Protein AF-F4L882-F1 (afdb_monomer)

Organism: Haliscomenobacter hydrossis (strain ATCC 27775 / DSM 1100 / LMG 10767 / O) (NCBI:txid760192)

Secondary structure (DSSP, 8-state):
--HHHHHHHHHHHHHHHHHHTT--HHHHHHHHTS-HHHHHHHHTTS-HHHHHHHHHHHHHHH---GGGT-S-HHHHHHHHHHHHHHHHHHHHHHHHHHHHHHHHHH-

Solvent-accessible surface area (backbone atoms only — not comparable to full-atom values): 6016 Å² total; per-residue (Å²): 142,69,69,70,64,58,61,52,43,34,33,52,34,46,52,50,53,30,58,76,69,73,52,53,59,61,62,52,13,61,78,68,74,49,60,46,65,58,47,55,35,12,57,68,71,73,28,61,72,54,33,53,51,50,50,54,47,38,32,73,77,68,66,46,57,67,64,74,34,33,98,50,72,68,61,56,59,52,54,50,50,52,51,54,50,49,54,53,51,55,51,49,52,52,51,51,52,50,53,52,53,54,50,60,76,73,99

pLDDT: mean 82.79, std 13.8, range [45.25, 95.88]

Mean predicted aligned error: 9.93 Å

Structure (mmCIF, N/CA/C/O backbone):
data_AF-F4L882-F1
#
_entry.id   AF-F4L882-F1
#
loop_
_atom_site.group_PDB
_atom_site.id
_atom_site.type_symbol
_atom_site.label_atom_id
_atom_site.label_alt_id
_atom_site.label_comp_id
_atom_site.label_asym_id
_atom_site.label_entity_id
_atom_site.label_seq_id
_atom_site.pdbx_PDB_ins_code
_atom_site.Cartn_x
_atom_site.Cartn_y
_atom_site.Cartn_z
_atom_site.occupancy
_atom_site.B_iso_or_equiv
_atom_site.auth_seq_id
_atom_site.auth_comp_id
_atom_site.auth_asym_id
_atom_site.auth_atom_id
_atom_site.pdbx_PDB_model_num
ATOM 1 N N . MET A 1 1 ? 29.096 5.986 -0.785 1.00 45.41 1 MET A N 1
ATOM 2 C CA . MET A 1 1 ? 27.987 6.519 -1.616 1.00 45.41 1 MET A CA 1
ATOM 3 C C . MET A 1 1 ? 27.211 5.381 -2.303 1.00 45.41 1 MET A C 1
ATOM 5 O O . MET A 1 1 ? 26.992 5.453 -3.502 1.00 45.41 1 MET A O 1
ATOM 9 N N . VAL A 1 2 ? 26.789 4.328 -1.587 1.00 45.25 2 VAL A N 1
ATOM 10 C CA . VAL A 1 2 ? 26.184 3.130 -2.225 1.00 45.25 2 VAL A CA 1
ATOM 11 C C . VAL A 1 2 ? 24.687 2.966 -1.904 1.00 45.25 2 VAL A C 1
ATOM 13 O O . VAL A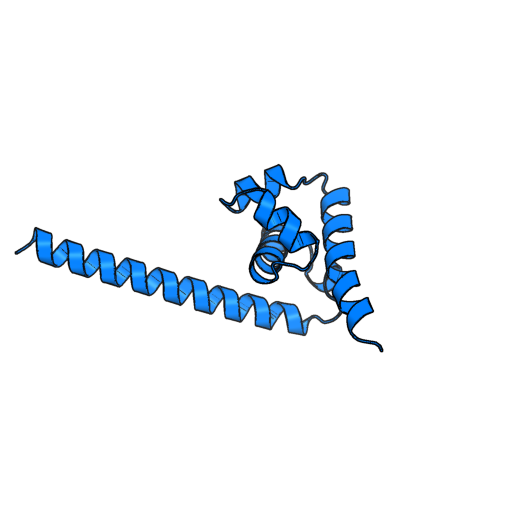 1 2 ? 23.956 2.360 -2.681 1.00 45.25 2 VAL A O 1
ATOM 16 N N . ASP A 1 3 ? 24.176 3.600 -0.845 1.00 52.22 3 ASP A N 1
ATOM 17 C CA . ASP A 1 3 ? 22.840 3.258 -0.322 1.00 52.22 3 ASP A CA 1
ATOM 18 C C . ASP A 1 3 ? 21.662 3.984 -0.991 1.00 52.22 3 ASP A C 1
ATOM 20 O O . ASP A 1 3 ? 20.546 3.468 -1.018 1.00 52.22 3 ASP A O 1
ATOM 24 N N . LYS A 1 4 ? 21.883 5.155 -1.607 1.00 49.25 4 LYS A N 1
ATOM 25 C CA . LYS A 1 4 ? 20.797 5.908 -2.269 1.00 49.25 4 LYS A CA 1
ATOM 26 C C . LYS A 1 4 ? 20.323 5.269 -3.580 1.00 49.25 4 LYS A C 1
ATOM 28 O O . LYS A 1 4 ? 19.134 5.340 -3.880 1.00 49.25 4 LYS A O 1
ATOM 33 N N . ASN A 1 5 ? 21.222 4.619 -4.324 1.00 50.94 5 ASN A N 1
ATOM 34 C CA . ASN A 1 5 ? 20.882 4.003 -5.612 1.00 50.94 5 ASN A CA 1
ATOM 35 C C . ASN A 1 5 ? 20.011 2.752 -5.438 1.00 50.94 5 ASN A C 1
ATOM 37 O O . ASN A 1 5 ? 19.056 2.581 -6.186 1.00 50.94 5 ASN A O 1
ATOM 41 N N . LYS A 1 6 ? 20.270 1.932 -4.411 1.00 51.91 6 LYS A N 1
ATOM 42 C CA . LYS A 1 6 ? 19.466 0.732 -4.115 1.00 51.91 6 LYS A CA 1
ATOM 43 C C . LYS A 1 6 ? 18.050 1.072 -3.644 1.00 51.91 6 LYS A C 1
ATOM 45 O O . LYS A 1 6 ? 17.079 0.447 -4.056 1.00 51.91 6 LYS A O 1
ATOM 50 N N . ALA A 1 7 ? 17.914 2.109 -2.813 1.00 53.84 7 ALA A N 1
ATOM 51 C CA . ALA A 1 7 ? 16.607 2.568 -2.353 1.00 53.84 7 ALA A CA 1
ATOM 52 C C . ALA A 1 7 ? 15.755 3.142 -3.497 1.00 53.84 7 ALA A C 1
ATOM 54 O O . ALA A 1 7 ? 14.549 2.928 -3.507 1.00 53.84 7 ALA A O 1
ATOM 55 N N . GLN A 1 8 ? 16.353 3.839 -4.472 1.00 60.59 8 GLN A N 1
ATOM 56 C CA . GLN A 1 8 ? 15.627 4.279 -5.671 1.00 60.59 8 GLN A CA 1
ATOM 57 C C . GLN A 1 8 ? 15.185 3.110 -6.562 1.00 60.59 8 GLN A C 1
ATOM 59 O O . GLN A 1 8 ? 14.146 3.212 -7.218 1.00 60.59 8 GLN A O 1
ATOM 64 N N . ASP A 1 9 ? 15.925 2.003 -6.541 1.00 81.50 9 ASP A N 1
ATOM 65 C CA . ASP A 1 9 ? 15.696 0.865 -7.425 1.00 81.50 9 ASP A CA 1
ATOM 66 C C . ASP A 1 9 ? 14.383 0.125 -7.116 1.00 81.50 9 ASP A C 1
ATOM 68 O O . ASP A 1 9 ? 13.565 -0.089 -8.010 1.00 81.50 9 ASP A O 1
ATOM 72 N N . LYS A 1 10 ? 14.073 -0.145 -5.837 1.00 87.69 10 LYS A N 1
ATOM 73 C CA . LYS A 1 10 ? 12.810 -0.823 -5.466 1.00 87.69 10 LYS A CA 1
ATOM 74 C C . LYS A 1 10 ? 11.554 -0.066 -5.916 1.00 87.69 10 LYS A C 1
ATOM 76 O O . LYS A 1 10 ? 10.579 -0.674 -6.352 1.00 87.69 10 LYS A O 1
ATOM 81 N N . TYR A 1 11 ? 11.570 1.267 -5.861 1.00 92.25 11 TYR A N 1
ATOM 82 C CA . TYR A 1 11 ? 10.430 2.076 -6.299 1.00 92.25 11 TYR A CA 1
ATOM 83 C C . TYR A 1 11 ? 10.282 2.061 -7.823 1.00 92.25 11 TYR A C 1
ATOM 85 O O . TYR A 1 11 ? 9.162 2.035 -8.337 1.00 92.25 11 TYR A O 1
ATOM 93 N N . ALA A 1 12 ? 11.402 2.073 -8.552 1.00 91.50 12 ALA A N 1
ATOM 94 C CA . ALA A 1 12 ? 11.406 1.943 -10.004 1.00 91.50 12 ALA A CA 1
ATOM 95 C C . ALA A 1 12 ? 10.896 0.560 -10.438 1.00 91.50 12 ALA A C 1
ATOM 97 O O . ALA A 1 12 ? 10.033 0.482 -11.313 1.00 91.50 12 ALA A O 1
ATOM 98 N N . ARG A 1 13 ? 11.338 -0.509 -9.767 1.00 91.38 13 ARG A N 1
ATOM 99 C CA . ARG A 1 13 ? 10.856 -1.878 -9.993 1.00 91.38 13 ARG A CA 1
ATOM 100 C C . ARG A 1 13 ? 9.369 -2.029 -9.708 1.00 91.38 13 ARG A C 1
ATOM 102 O O . ARG A 1 13 ? 8.640 -2.509 -10.569 1.00 91.38 13 ARG A O 1
ATOM 109 N N . ALA A 1 14 ? 8.877 -1.510 -8.581 1.00 92.38 14 ALA A N 1
ATOM 110 C CA . ALA A 1 14 ? 7.444 -1.509 -8.289 1.00 92.38 14 ALA A CA 1
ATOM 111 C C . ALA A 1 14 ? 6.626 -0.788 -9.377 1.00 92.38 14 ALA A C 1
ATOM 113 O O . ALA A 1 14 ? 5.585 -1.283 -9.800 1.00 92.38 14 ALA A O 1
ATOM 114 N N . LYS A 1 15 ? 7.104 0.356 -9.890 1.00 94.50 15 LYS A N 1
ATOM 115 C CA . LYS A 1 15 ? 6.455 1.041 -11.025 1.00 94.50 15 LYS A CA 1
ATOM 116 C C . LYS A 1 15 ? 6.481 0.208 -12.307 1.00 94.50 15 LYS A C 1
ATOM 118 O O . LYS A 1 15 ? 5.506 0.234 -13.053 1.00 94.50 15 LYS A O 1
ATOM 123 N N . ALA A 1 16 ? 7.573 -0.504 -12.578 1.00 92.94 16 ALA A N 1
ATOM 124 C CA . ALA A 1 16 ? 7.684 -1.378 -13.742 1.00 92.94 16 ALA A CA 1
ATOM 125 C C . ALA A 1 16 ? 6.699 -2.556 -13.663 1.00 92.94 16 ALA A C 1
ATOM 127 O O . ALA A 1 16 ? 6.016 -2.834 -14.646 1.00 92.94 16 ALA A O 1
ATOM 128 N N . VAL A 1 17 ? 6.559 -3.168 -12.483 1.00 92.88 17 VAL A N 1
ATOM 129 C CA . VAL A 1 17 ? 5.559 -4.210 -12.203 1.00 92.88 17 VAL A CA 1
ATOM 130 C C . VAL A 1 17 ? 4.137 -3.677 -12.392 1.00 92.88 17 VAL A C 1
ATOM 132 O O . VAL A 1 17 ? 3.329 -4.277 -13.089 1.00 92.88 17 VAL A O 1
ATOM 135 N N . LEU A 1 18 ? 3.821 -2.505 -11.841 1.00 94.31 18 LEU A N 1
ATOM 136 C CA . LEU A 1 18 ? 2.500 -1.896 -12.034 1.00 94.31 18 LEU A CA 1
ATOM 137 C C . LEU A 1 18 ? 2.183 -1.658 -13.513 1.00 94.31 18 LEU A C 1
ATOM 139 O O . LEU A 1 18 ? 1.067 -1.914 -13.965 1.00 94.31 18 LEU A O 1
ATOM 143 N N . LYS A 1 19 ? 3.186 -1.219 -14.280 1.00 94.25 19 LYS A N 1
ATOM 144 C CA . LYS A 1 19 ? 3.059 -1.017 -15.722 1.00 94.25 19 LYS A CA 1
ATOM 145 C C . LYS A 1 19 ? 2.817 -2.332 -16.469 1.00 94.25 19 LYS A C 1
ATOM 147 O O . LYS A 1 19 ? 1.997 -2.335 -17.379 1.00 94.25 19 LYS A O 1
ATOM 152 N N . SER A 1 20 ? 3.495 -3.427 -16.113 1.00 93.50 20 SER A N 1
ATOM 153 C CA . SER A 1 20 ? 3.278 -4.727 -16.770 1.00 93.50 20 SER A CA 1
ATOM 154 C C . SER A 1 20 ? 1.903 -5.323 -16.460 1.00 93.50 20 SER A C 1
ATOM 156 O O . SER A 1 20 ? 1.341 -6.020 -17.300 1.00 93.50 20 SER A O 1
ATOM 158 N N . LEU A 1 21 ? 1.339 -5.000 -15.295 1.00 92.62 21 LEU A N 1
ATOM 159 C CA . LEU A 1 21 ? 0.005 -5.426 -14.870 1.00 92.62 21 LEU A CA 1
ATOM 160 C C . LEU A 1 21 ? -1.127 -4.506 -15.361 1.00 92.62 21 LEU A C 1
ATOM 162 O O . LEU A 1 21 ? -2.292 -4.797 -15.103 1.00 92.62 21 LEU A O 1
ATOM 166 N N . ASN A 1 22 ? -0.813 -3.396 -16.043 1.00 93.94 22 ASN A N 1
ATOM 167 C CA . ASN A 1 22 ? -1.767 -2.330 -16.381 1.00 93.94 22 ASN A CA 1
ATOM 168 C C . ASN A 1 22 ? -2.553 -1.802 -15.161 1.00 93.94 22 ASN A C 1
ATOM 170 O O . ASN A 1 22 ? -3.722 -1.437 -15.270 1.00 93.94 22 ASN A O 1
ATOM 174 N N . VAL A 1 23 ? -1.906 -1.747 -13.993 1.00 93.94 23 VAL A N 1
ATOM 175 C CA . VAL A 1 23 ? -2.495 -1.221 -12.756 1.00 93.94 23 VAL A CA 1
ATOM 176 C C . VAL A 1 23 ? -2.049 0.223 -12.569 1.00 93.94 23 VAL A C 1
ATOM 178 O O . VAL A 1 23 ? -0.858 0.509 -12.426 1.00 93.94 23 VAL A O 1
ATOM 181 N N . ASP A 1 24 ? -3.004 1.149 -12.550 1.00 94.19 24 ASP A N 1
ATOM 182 C CA . ASP A 1 24 ? -2.725 2.563 -12.318 1.00 94.19 24 ASP A CA 1
ATOM 183 C C . ASP A 1 24 ? -2.827 2.961 -10.831 1.00 94.19 24 ASP A C 1
ATOM 185 O O . ASP A 1 24 ? -3.218 2.189 -9.951 1.00 94.19 24 ASP A O 1
ATOM 189 N N . GLN A 1 25 ? -2.444 4.203 -10.526 1.00 93.88 25 GLN A N 1
ATOM 190 C CA . GLN A 1 25 ? -2.462 4.705 -9.150 1.00 93.88 25 GLN A CA 1
ATOM 191 C C . GLN A 1 25 ? -3.876 4.910 -8.592 1.00 93.88 25 GLN A C 1
ATOM 193 O O . GLN A 1 25 ? -4.023 4.946 -7.371 1.00 93.88 25 GLN A O 1
ATOM 198 N N . TYR A 1 26 ? -4.893 5.068 -9.444 1.00 95.00 26 TYR A N 1
ATOM 199 C CA . TYR A 1 26 ? -6.280 5.208 -9.002 1.00 95.00 26 TYR A CA 1
ATOM 200 C C . TYR A 1 26 ? -6.831 3.858 -8.548 1.00 95.00 26 TYR A C 1
ATOM 202 O O . TYR A 1 26 ? -7.389 3.774 -7.458 1.00 95.00 26 TYR A O 1
ATOM 210 N N . ALA A 1 27 ? -6.581 2.796 -9.314 1.00 94.06 27 ALA A N 1
ATOM 211 C CA . ALA A 1 27 ? -6.934 1.430 -8.952 1.00 94.06 27 ALA A CA 1
ATOM 212 C C . ALA A 1 27 ? -6.254 0.993 -7.644 1.00 94.06 27 ALA A C 1
ATOM 214 O O . ALA A 1 27 ? -6.889 0.384 -6.784 1.00 94.06 27 ALA A O 1
ATOM 215 N N . LEU A 1 28 ? -4.978 1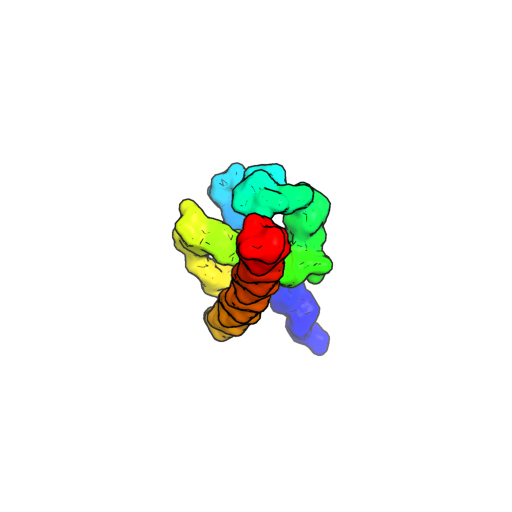.351 -7.448 1.00 93.81 28 LEU A N 1
ATOM 216 C CA . LEU A 1 28 ? -4.291 1.122 -6.172 1.00 93.81 28 LEU A CA 1
ATOM 217 C C . LEU A 1 28 ? -4.927 1.899 -5.019 1.00 93.81 28 LEU A C 1
ATOM 219 O O . LEU A 1 28 ? -5.079 1.360 -3.926 1.00 93.81 28 LEU A O 1
ATOM 223 N N . ALA A 1 29 ? -5.262 3.171 -5.243 1.00 93.94 29 ALA A N 1
ATOM 224 C CA . ALA A 1 29 ? -5.852 4.032 -4.227 1.00 93.94 29 ALA A CA 1
ATOM 225 C C . ALA A 1 29 ? -7.210 3.494 -3.756 1.00 93.94 29 ALA A C 1
ATOM 227 O O . ALA A 1 29 ? -7.436 3.401 -2.549 1.00 93.94 29 ALA A O 1
ATOM 228 N N . ASP A 1 30 ? -8.053 3.072 -4.700 1.00 94.44 30 ASP A N 1
ATOM 229 C CA . ASP A 1 30 ? -9.359 2.466 -4.440 1.00 94.44 30 ASP A CA 1
ATOM 230 C C . ASP A 1 30 ? -9.224 1.167 -3.631 1.00 94.44 30 ASP A C 1
ATOM 232 O O . ASP A 1 30 ? -9.768 1.052 -2.533 1.00 94.44 30 ASP A O 1
ATOM 236 N N . LYS A 1 31 ? -8.369 0.239 -4.084 1.00 90.44 31 LYS A N 1
ATOM 237 C CA . LYS A 1 31 ? -8.105 -1.032 -3.382 1.00 90.44 31 LYS A CA 1
ATOM 238 C C . LYS A 1 31 ? -7.538 -0.849 -1.975 1.00 90.44 31 LYS A C 1
ATOM 240 O O . LYS A 1 31 ? -7.803 -1.653 -1.084 1.00 90.44 31 LYS A O 1
ATOM 245 N N . LEU A 1 32 ? -6.742 0.196 -1.761 1.00 88.56 32 LEU A N 1
ATOM 246 C CA . LEU A 1 32 ? -6.146 0.502 -0.461 1.00 88.56 32 LEU A CA 1
ATOM 247 C C . LEU A 1 32 ? -7.042 1.377 0.431 1.00 88.56 32 LEU A C 1
ATOM 249 O O . LEU A 1 32 ? -6.683 1.591 1.595 1.00 88.56 32 LEU A O 1
ATOM 253 N N . GLY A 1 33 ? -8.168 1.881 -0.087 1.00 91.25 33 GLY A N 1
ATOM 254 C CA . GLY A 1 33 ? -9.072 2.789 0.622 1.00 91.25 33 GLY A CA 1
ATOM 255 C C . GLY A 1 33 ? -8.421 4.127 0.991 1.00 91.25 33 GLY A C 1
ATOM 256 O O . GLY A 1 33 ? -8.692 4.677 2.057 1.00 91.25 33 GLY A O 1
ATOM 257 N N . ILE A 1 34 ? -7.506 4.634 0.159 1.00 91.62 34 ILE A N 1
ATOM 258 C CA . ILE A 1 34 ? -6.759 5.880 0.399 1.00 91.62 34 ILE A CA 1
ATOM 259 C C . ILE A 1 34 ? -6.856 6.827 -0.799 1.00 91.62 34 ILE A C 1
ATOM 261 O O . ILE A 1 34 ? -7.303 6.463 -1.877 1.00 91.62 34 ILE A O 1
ATOM 265 N N . LYS A 1 35 ? -6.404 8.075 -0.633 1.00 93.06 35 LYS A N 1
ATOM 266 C CA . LYS A 1 35 ? -6.299 9.026 -1.751 1.00 93.06 35 LYS A CA 1
ATOM 267 C C . LYS A 1 35 ? -5.129 8.656 -2.677 1.00 93.06 35 LYS A C 1
ATOM 269 O O . LYS A 1 35 ? -4.118 8.115 -2.232 1.00 93.06 35 LYS A O 1
ATOM 274 N N . GLN A 1 36 ? -5.212 9.066 -3.943 1.00 93.69 36 GLN A N 1
ATOM 275 C CA . GLN A 1 36 ? -4.145 8.867 -4.935 1.00 93.69 36 GLN A CA 1
ATOM 276 C C . GLN A 1 36 ? -2.822 9.564 -4.552 1.00 93.69 36 GLN A C 1
ATOM 278 O O . GLN A 1 36 ? -1.742 9.037 -4.805 1.00 93.69 36 GLN A O 1
ATOM 283 N N . GLY A 1 37 ? -2.879 10.733 -3.901 1.00 95.12 37 GLY A N 1
ATOM 284 C CA . GLY A 1 37 ? -1.683 11.477 -3.472 1.00 95.12 37 GLY A CA 1
ATOM 285 C C . GLY A 1 37 ? -0.702 10.633 -2.634 1.00 95.12 37 GLY A C 1
ATOM 286 O O . GLY A 1 37 ? 0.468 10.532 -3.002 1.00 95.12 37 GLY A O 1
ATOM 287 N N . PRO A 1 38 ? -1.161 9.977 -1.551 1.00 93.31 38 PRO A N 1
ATOM 288 C CA . PRO A 1 38 ? -0.388 8.983 -0.806 1.00 93.31 38 PRO A CA 1
ATOM 289 C C . PRO A 1 38 ? 0.248 7.871 -1.654 1.00 93.31 38 PRO A C 1
ATOM 291 O O . PRO A 1 38 ? 1.408 7.539 -1.417 1.00 93.31 38 PRO A O 1
ATOM 294 N N . VAL A 1 39 ? -0.461 7.336 -2.656 1.00 95.00 39 VAL A N 1
ATOM 295 C CA . VAL A 1 39 ? 0.075 6.320 -3.585 1.00 95.00 39 VAL A CA 1
ATOM 296 C C . VAL A 1 39 ? 1.228 6.897 -4.408 1.00 95.00 39 VAL A C 1
ATOM 298 O O . VAL A 1 39 ? 2.294 6.290 -4.500 1.00 95.00 39 VAL A O 1
ATOM 301 N N . SER A 1 40 ? 1.064 8.106 -4.947 1.00 95.88 40 SER A N 1
ATOM 302 C CA . SER A 1 40 ? 2.131 8.795 -5.680 1.00 95.88 40 SER A CA 1
ATOM 303 C C . SER A 1 40 ? 3.357 9.044 -4.798 1.00 95.88 40 SER A C 1
ATOM 305 O O . SER A 1 40 ? 4.487 8.770 -5.202 1.00 95.88 40 SER A O 1
ATOM 307 N N . LEU A 1 41 ? 3.159 9.513 -3.562 1.00 95.19 41 LEU A N 1
ATOM 308 C CA . LEU A 1 41 ? 4.254 9.715 -2.609 1.00 95.19 41 LEU A CA 1
ATOM 309 C C . LEU A 1 41 ? 4.980 8.401 -2.298 1.00 95.19 41 LEU A C 1
ATOM 311 O O . LEU A 1 41 ? 6.209 8.382 -2.270 1.00 95.19 41 LEU A O 1
ATOM 315 N N . ALA A 1 42 ? 4.241 7.308 -2.129 1.00 94.06 42 ALA A N 1
ATOM 316 C CA . ALA A 1 42 ? 4.785 5.980 -1.873 1.00 94.06 42 ALA A CA 1
ATOM 317 C C . ALA A 1 42 ? 5.665 5.472 -3.018 1.00 94.06 42 ALA A C 1
ATOM 319 O O . ALA A 1 42 ? 6.820 5.115 -2.802 1.00 94.06 42 ALA A O 1
ATOM 320 N N . LEU A 1 43 ? 5.163 5.532 -4.254 1.00 94.00 43 LEU A N 1
ATOM 321 C CA . LEU A 1 43 ? 5.910 5.121 -5.448 1.00 94.00 43 LEU A CA 1
ATOM 322 C C . LEU A 1 43 ? 7.118 6.027 -5.738 1.00 94.00 43 LEU A C 1
ATOM 324 O O . LEU A 1 43 ? 7.955 5.700 -6.572 1.00 94.00 43 LEU A O 1
ATOM 328 N N . ASN A 1 44 ? 7.231 7.177 -5.076 1.00 94.19 44 ASN A N 1
ATOM 329 C CA . ASN A 1 44 ? 8.392 8.062 -5.161 1.00 94.19 44 ASN A CA 1
ATOM 330 C C . ASN A 1 44 ? 9.260 8.037 -3.890 1.00 94.19 44 ASN A C 1
ATOM 332 O O . ASN A 1 44 ? 10.099 8.919 -3.711 1.00 94.19 44 ASN A O 1
ATOM 336 N N . GLY A 1 45 ? 9.057 7.055 -3.007 1.00 90.12 45 GLY A N 1
ATOM 337 C CA . GLY A 1 45 ? 9.869 6.844 -1.808 1.00 90.12 45 GLY A CA 1
ATOM 338 C C . GLY A 1 45 ? 9.673 7.860 -0.690 1.00 90.12 45 GLY A C 1
ATOM 339 O O . GLY A 1 45 ? 10.518 7.982 0.191 1.00 90.12 45 GLY A O 1
ATOM 340 N N . LYS A 1 46 ? 8.563 8.603 -0.713 1.00 91.56 46 LYS A N 1
ATOM 341 C CA . LYS A 1 46 ? 8.201 9.598 0.310 1.00 91.56 46 LYS A CA 1
ATOM 342 C C . LYS A 1 46 ? 7.179 9.073 1.323 1.00 91.56 46 LYS A C 1
ATOM 344 O O . LYS A 1 46 ? 6.772 9.813 2.210 1.00 91.56 46 LYS A O 1
ATOM 349 N N . ASN A 1 47 ? 6.728 7.826 1.174 1.00 89.69 47 ASN A N 1
ATOM 350 C CA . ASN A 1 47 ? 5.773 7.182 2.076 1.00 89.69 47 ASN A CA 1
ATOM 351 C C . ASN A 1 47 ? 5.989 5.657 2.092 1.00 89.69 47 ASN A C 1
ATOM 353 O O . ASN A 1 47 ? 5.295 4.917 1.394 1.00 89.69 47 ASN A O 1
ATOM 357 N N . GLU A 1 48 ? 6.970 5.199 2.876 1.00 87.56 48 GLU A N 1
ATOM 358 C CA . GLU A 1 48 ? 7.365 3.781 2.951 1.00 87.56 48 GLU A CA 1
ATOM 359 C C . GLU A 1 48 ? 6.214 2.881 3.418 1.00 87.56 48 GLU A C 1
ATOM 361 O O . GLU A 1 48 ? 5.957 1.846 2.815 1.00 87.56 48 GLU A O 1
ATOM 366 N N . LYS A 1 49 ? 5.447 3.305 4.429 1.00 86.69 49 LYS A N 1
ATOM 367 C CA . LYS A 1 49 ? 4.295 2.542 4.934 1.00 86.69 49 LYS A CA 1
ATOM 368 C C . LYS A 1 49 ? 3.285 2.239 3.828 1.00 86.69 49 LYS A C 1
ATOM 370 O O . LYS A 1 49 ? 2.839 1.105 3.674 1.00 86.69 49 LYS A O 1
ATOM 375 N N . THR A 1 50 ? 2.936 3.249 3.034 1.00 90.12 50 THR A N 1
ATOM 376 C CA . THR A 1 50 ? 2.020 3.062 1.901 1.00 90.12 50 THR A CA 1
ATOM 377 C C . THR A 1 50 ? 2.675 2.249 0.787 1.00 90.12 50 THR A C 1
ATOM 379 O O . THR A 1 50 ? 1.998 1.447 0.153 1.00 90.12 50 THR A O 1
ATOM 382 N N . PHE A 1 51 ? 3.986 2.388 0.577 1.00 93.12 51 PHE A N 1
ATOM 383 C CA . PHE A 1 51 ? 4.720 1.595 -0.409 1.00 93.12 51 PHE A CA 1
ATOM 384 C C . PHE A 1 51 ? 4.672 0.102 -0.080 1.00 93.12 51 PHE A C 1
ATOM 386 O O . PHE A 1 51 ? 4.292 -0.699 -0.929 1.00 93.12 51 PHE A O 1
ATOM 393 N N . LEU A 1 52 ? 4.945 -0.269 1.170 1.00 88.56 52 LEU A N 1
ATOM 394 C CA . LEU A 1 52 ? 4.837 -1.651 1.630 1.00 88.56 52 LEU A CA 1
ATOM 395 C C . LEU A 1 52 ? 3.408 -2.193 1.483 1.00 88.56 52 LEU A C 1
ATOM 397 O O . LEU A 1 52 ? 3.229 -3.350 1.120 1.00 88.56 52 LEU A O 1
ATOM 401 N N . ARG A 1 53 ? 2.375 -1.366 1.708 1.00 89.31 53 ARG A N 1
ATOM 402 C CA . ARG A 1 53 ? 0.974 -1.763 1.467 1.00 89.31 53 ARG A CA 1
ATOM 403 C C . ARG A 1 53 ? 0.691 -2.024 -0.015 1.00 89.31 53 ARG A C 1
ATOM 405 O O . ARG A 1 53 ? -0.057 -2.945 -0.323 1.00 89.31 53 ARG A O 1
ATOM 412 N N . ILE A 1 54 ? 1.289 -1.246 -0.921 1.00 92.00 54 ILE A N 1
ATOM 413 C CA . ILE A 1 54 ? 1.204 -1.492 -2.369 1.00 92.00 54 ILE A CA 1
ATOM 414 C C . ILE A 1 54 ? 1.871 -2.827 -2.710 1.00 92.00 54 ILE A C 1
ATOM 416 O O . ILE A 1 54 ? 1.274 -3.621 -3.425 1.00 92.00 54 ILE A O 1
ATOM 420 N N . VAL A 1 55 ? 3.065 -3.111 -2.180 1.00 90.81 55 VAL A N 1
ATOM 421 C CA . VAL A 1 55 ? 3.743 -4.389 -2.453 1.00 90.81 55 VAL A CA 1
ATOM 422 C C . VAL A 1 55 ? 2.946 -5.578 -1.913 1.00 90.81 55 VAL A C 1
ATOM 424 O O . VAL A 1 55 ? 2.736 -6.538 -2.646 1.00 90.81 55 VAL A O 1
ATOM 427 N N . ALA A 1 56 ? 2.414 -5.488 -0.692 1.00 85.94 56 ALA A N 1
ATOM 428 C CA . ALA A 1 56 ? 1.561 -6.534 -0.125 1.00 85.94 56 ALA A CA 1
ATOM 429 C C . ALA A 1 56 ? 0.283 -6.770 -0.955 1.00 85.94 56 ALA A C 1
ATOM 431 O O . ALA A 1 56 ? -0.163 -7.906 -1.111 1.00 85.94 56 ALA A O 1
ATOM 432 N N . LEU A 1 57 ? -0.306 -5.709 -1.520 1.00 89.62 57 LEU A N 1
ATOM 433 C CA . LEU A 1 57 ? -1.431 -5.828 -2.451 1.00 89.62 57 LEU A CA 1
ATOM 434 C C . LEU A 1 57 ? -1.014 -6.559 -3.738 1.00 89.62 57 LEU A C 1
ATOM 436 O O . LEU A 1 57 ? -1.740 -7.434 -4.204 1.00 89.62 57 LEU A O 1
ATOM 440 N N . LEU A 1 58 ? 0.149 -6.213 -4.299 1.00 89.88 58 LEU A N 1
ATOM 441 C CA . LEU A 1 58 ? 0.686 -6.840 -5.509 1.00 89.88 58 LEU A CA 1
ATOM 442 C C . LEU A 1 58 ? 0.964 -8.333 -5.315 1.00 89.88 58 LEU A C 1
ATOM 444 O O . LEU A 1 58 ? 0.615 -9.137 -6.176 1.00 89.88 58 LEU A O 1
ATOM 448 N N . GLU A 1 59 ? 1.524 -8.708 -4.170 1.00 87.31 59 GLU A N 1
ATOM 449 C CA . GLU A 1 59 ? 1.725 -10.106 -3.793 1.00 87.31 59 GLU A CA 1
ATOM 450 C C . GLU A 1 59 ? 0.388 -10.845 -3.669 1.00 87.31 59 GLU A C 1
ATOM 452 O O . GLU A 1 59 ? 0.177 -11.875 -4.309 1.00 87.31 59 GLU A O 1
ATOM 457 N N . LYS A 1 60 ? -0.555 -10.285 -2.903 1.00 84.12 60 LYS A N 1
ATOM 458 C CA . LYS A 1 60 ? -1.835 -10.934 -2.601 1.00 84.12 60 LYS A CA 1
ATOM 459 C C . LYS A 1 60 ? -2.746 -11.092 -3.820 1.00 84.12 60 LYS A C 1
ATOM 461 O O . LYS A 1 60 ? -3.409 -12.116 -3.947 1.00 84.12 60 LYS A O 1
ATOM 466 N N . GLU A 1 61 ? -2.856 -10.065 -4.659 1.00 88.69 61 GLU A N 1
ATOM 467 C CA . GLU A 1 61 ? -3.857 -10.030 -5.735 1.00 88.69 61 GLU A CA 1
ATOM 468 C C . GLU A 1 61 ? -3.298 -10.383 -7.111 1.00 88.69 61 GLU A C 1
ATOM 470 O O . GLU A 1 61 ? -4.047 -10.850 -7.967 1.00 88.69 61 GLU A O 1
ATOM 475 N N . TYR A 1 62 ? -2.001 -10.166 -7.327 1.00 87.69 62 TYR A N 1
ATOM 476 C CA . TYR A 1 62 ? -1.363 -10.351 -8.631 1.00 87.69 62 TYR A CA 1
ATOM 477 C C . TYR A 1 62 ? -0.251 -11.407 -8.599 1.00 87.69 62 TYR A C 1
ATOM 479 O O . TYR A 1 62 ? 0.359 -11.668 -9.632 1.00 87.69 62 TYR A O 1
ATOM 487 N N . GLY A 1 63 ? 0.009 -12.028 -7.441 1.00 83.75 63 GLY A N 1
ATOM 488 C CA . GLY A 1 63 ? 1.004 -13.091 -7.295 1.00 83.75 63 GLY A CA 1
ATOM 489 C C . GLY A 1 63 ? 2.447 -12.623 -7.486 1.00 83.75 63 GLY A C 1
ATOM 490 O O . GLY A 1 63 ? 3.311 -13.441 -7.788 1.00 83.75 63 GLY A O 1
ATOM 491 N N . ILE A 1 64 ? 2.708 -11.318 -7.352 1.00 86.56 64 ILE A N 1
ATOM 492 C CA . ILE A 1 64 ? 4.057 -10.762 -7.483 1.00 86.56 64 ILE A CA 1
ATOM 493 C C . ILE A 1 64 ? 4.910 -11.227 -6.313 1.00 86.56 64 ILE A C 1
ATOM 495 O O . ILE A 1 64 ? 4.523 -11.069 -5.155 1.00 86.56 64 ILE A O 1
ATOM 499 N N . ILE A 1 65 ? 6.093 -11.759 -6.609 1.00 83.62 65 ILE A N 1
ATOM 500 C CA . ILE A 1 65 ? 7.001 -12.199 -5.563 1.00 83.62 65 ILE A CA 1
ATOM 501 C C . ILE A 1 65 ? 7.729 -10.955 -5.050 1.00 83.62 65 ILE A C 1
ATOM 503 O O . ILE A 1 65 ? 8.270 -10.185 -5.844 1.00 83.62 65 ILE A O 1
ATOM 507 N N . PRO A 1 66 ? 7.800 -10.722 -3.733 1.00 78.19 66 PRO A N 1
ATOM 508 C CA . PRO A 1 66 ? 8.460 -9.534 -3.198 1.00 78.19 66 PRO A CA 1
ATOM 509 C C . PRO A 1 66 ? 9.923 -9.344 -3.650 1.00 78.19 66 PRO A C 1
ATOM 511 O O . PRO A 1 66 ? 10.394 -8.209 -3.730 1.00 78.19 66 PRO A O 1
ATOM 514 N N . THR A 1 67 ? 10.630 -10.415 -4.024 1.00 81.88 67 THR A N 1
ATOM 515 C CA . THR A 1 67 ? 11.981 -10.360 -4.619 1.00 81.88 67 THR A CA 1
ATOM 516 C C . THR A 1 67 ? 12.030 -9.715 -6.007 1.00 81.88 67 THR A C 1
ATOM 518 O O . THR A 1 67 ? 13.092 -9.283 -6.437 1.00 81.88 67 THR A O 1
ATOM 521 N N . ASP A 1 68 ? 10.897 -9.596 -6.703 1.00 82.94 68 ASP A N 1
ATOM 522 C CA . ASP A 1 68 ? 10.799 -8.860 -7.971 1.00 82.94 68 ASP A CA 1
ATOM 523 C C . ASP A 1 68 ? 10.897 -7.338 -7.752 1.00 82.94 68 ASP A C 1
ATOM 525 O O . ASP A 1 68 ? 11.126 -6.564 -8.684 1.00 82.94 68 ASP A O 1
ATOM 529 N N . ILE A 1 69 ? 10.712 -6.889 -6.505 1.00 85.69 69 ILE A N 1
ATOM 530 C CA . ILE A 1 69 ? 10.708 -5.478 -6.109 1.00 85.69 69 ILE A CA 1
ATOM 531 C C . ILE A 1 69 ? 11.891 -5.161 -5.181 1.00 85.69 69 ILE A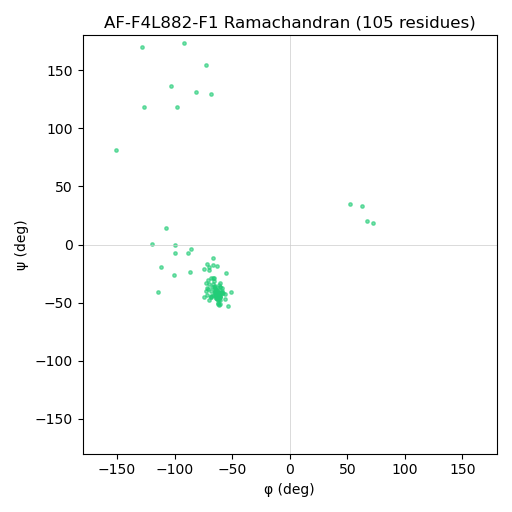 C 1
ATOM 533 O O . ILE A 1 69 ? 12.532 -4.114 -5.334 1.00 85.69 69 ILE A O 1
ATOM 537 N N . PHE A 1 70 ? 12.214 -6.048 -4.239 1.00 84.06 70 PHE A N 1
ATOM 538 C CA . PHE A 1 70 ? 13.295 -5.878 -3.267 1.00 84.06 70 PHE A CA 1
ATOM 539 C C . PHE A 1 70 ? 14.529 -6.714 -3.626 1.00 84.06 70 PHE A C 1
ATOM 541 O O . PHE A 1 70 ? 14.408 -7.894 -3.929 1.00 84.06 70 PHE A O 1
ATOM 548 N N . ASP A 1 71 ? 15.723 -6.120 -3.504 1.00 73.69 71 ASP A N 1
ATOM 549 C CA . ASP A 1 71 ? 16.998 -6.840 -3.692 1.00 73.69 71 ASP A CA 1
ATOM 550 C C . ASP A 1 71 ? 17.297 -7.843 -2.568 1.00 73.69 71 ASP A C 1
ATOM 552 O O . ASP A 1 71 ? 18.130 -8.729 -2.744 1.00 73.69 71 ASP A O 1
ATOM 556 N N . ASP A 1 72 ? 16.656 -7.685 -1.405 1.00 65.19 72 ASP A N 1
ATOM 557 C CA . ASP A 1 72 ? 16.873 -8.519 -0.226 1.00 65.19 72 ASP A CA 1
ATOM 558 C C . ASP A 1 72 ? 15.537 -9.103 0.280 1.00 65.19 72 ASP A C 1
ATOM 560 O O . ASP A 1 72 ? 14.641 -8.344 0.674 1.00 65.19 72 ASP A O 1
ATOM 564 N N . PRO A 1 73 ? 15.379 -10.440 0.302 1.00 56.03 73 PRO A N 1
ATOM 565 C CA . PRO A 1 73 ? 14.175 -11.090 0.812 1.00 56.03 73 PRO A CA 1
ATOM 566 C C . PRO A 1 73 ? 13.913 -10.840 2.310 1.00 56.03 73 PRO A C 1
ATOM 568 O O . PRO A 1 73 ? 12.773 -10.991 2.753 1.00 56.03 73 PRO A O 1
ATOM 571 N N . GLN A 1 74 ? 14.904 -10.421 3.110 1.00 58.94 74 GLN A N 1
ATOM 572 C CA . GLN A 1 74 ? 14.697 -10.147 4.539 1.00 58.94 74 GLN A CA 1
ATOM 573 C C . GLN A 1 74 ? 13.872 -8.879 4.805 1.00 58.94 74 GLN A C 1
ATOM 575 O O . GLN A 1 74 ? 13.116 -8.835 5.779 1.00 58.94 74 GLN A O 1
ATOM 580 N N . THR A 1 75 ? 13.948 -7.865 3.935 1.00 60.00 75 THR A N 1
ATOM 581 C CA . THR A 1 75 ? 13.260 -6.572 4.144 1.00 60.00 75 THR A CA 1
ATOM 582 C C . THR A 1 75 ? 11.733 -6.71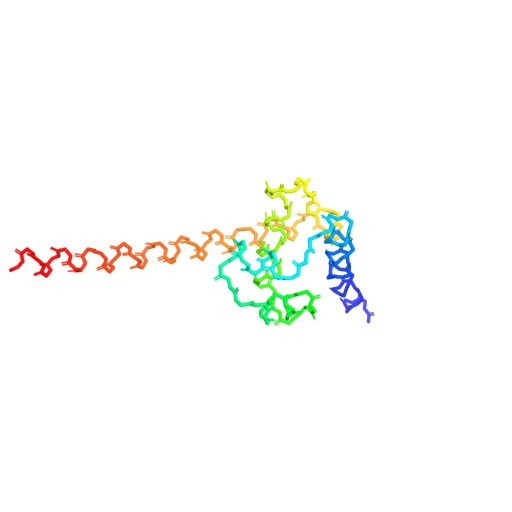3 4.108 1.00 60.00 75 THR A C 1
ATOM 584 O O . THR A 1 75 ? 11.004 -5.983 4.777 1.00 60.00 75 THR A O 1
ATOM 587 N N . VAL A 1 76 ? 11.250 -7.704 3.362 1.00 56.25 76 VAL A N 1
ATOM 588 C CA . VAL A 1 76 ? 9.829 -8.012 3.167 1.00 56.25 76 VAL A CA 1
ATOM 589 C C . VAL A 1 76 ? 9.200 -8.526 4.461 1.00 56.25 76 VAL A C 1
ATOM 591 O O . VAL A 1 76 ? 8.132 -8.068 4.863 1.00 56.25 76 VAL A O 1
ATOM 594 N N . SER A 1 77 ? 9.897 -9.432 5.151 1.00 60.09 77 SER A N 1
ATOM 595 C CA . SER A 1 77 ? 9.411 -10.059 6.384 1.00 60.09 77 SER A CA 1
ATOM 596 C C . SER A 1 77 ? 9.308 -9.050 7.531 1.00 60.09 77 SER A C 1
ATOM 598 O O . SER A 1 77 ? 8.349 -9.072 8.301 1.00 60.09 77 SER A O 1
ATOM 600 N N . GLN A 1 78 ? 10.246 -8.102 7.601 1.00 59.00 78 GLN A N 1
ATOM 601 C CA . GLN A 1 78 ? 10.249 -7.061 8.627 1.00 59.00 78 GLN A CA 1
ATOM 602 C C . GLN A 1 78 ? 9.137 -6.022 8.399 1.00 59.00 78 GLN A C 1
ATOM 604 O O . GLN A 1 78 ? 8.395 -5.709 9.329 1.00 59.00 78 GLN A O 1
ATOM 609 N N . GLY A 1 79 ? 8.940 -5.569 7.154 1.00 62.00 79 GLY A N 1
ATOM 610 C CA . GLY A 1 79 ? 7.841 -4.662 6.806 1.00 62.00 79 GLY A CA 1
ATOM 611 C C . GLY A 1 79 ? 6.455 -5.282 7.026 1.00 62.00 79 GLY A C 1
ATOM 612 O O . GLY A 1 79 ? 5.551 -4.618 7.534 1.00 62.00 79 GLY A O 1
ATOM 613 N N . LEU A 1 80 ? 6.291 -6.574 6.716 1.00 65.69 80 LEU A N 1
ATOM 614 C CA . LEU A 1 80 ? 5.071 -7.328 7.024 1.00 65.69 80 LEU A CA 1
ATOM 615 C C . LEU A 1 80 ? 4.836 -7.449 8.532 1.00 65.69 80 LEU A C 1
ATOM 617 O O . LEU A 1 80 ? 3.708 -7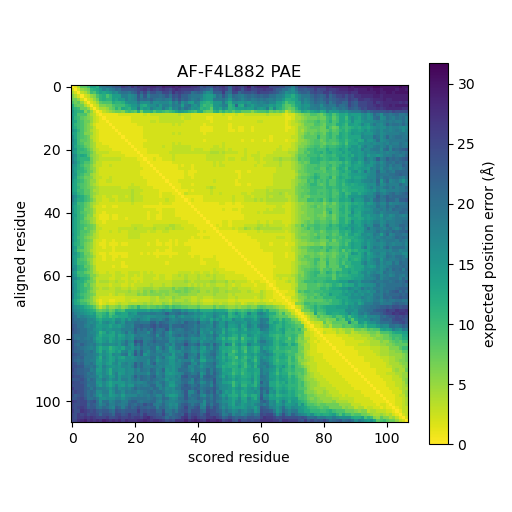.268 8.982 1.00 65.69 80 LEU A O 1
ATOM 621 N N . GLN A 1 81 ? 5.876 -7.724 9.324 1.00 69.12 81 GLN A N 1
ATOM 622 C CA . GLN A 1 81 ? 5.758 -7.802 10.783 1.00 69.12 81 GLN A CA 1
ATOM 623 C C . GLN A 1 81 ? 5.355 -6.462 11.408 1.00 69.12 81 GLN A C 1
ATOM 625 O O . GLN A 1 81 ? 4.488 -6.445 12.283 1.00 69.12 81 GLN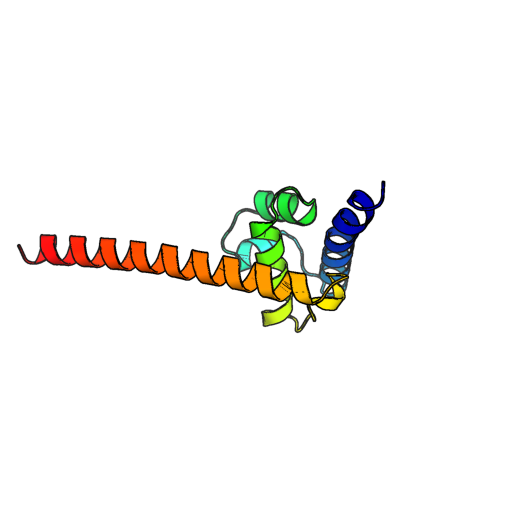 A O 1
ATOM 630 N N . GLU A 1 82 ? 5.920 -5.348 10.939 1.00 68.00 82 GLU A N 1
ATOM 631 C CA . GLU A 1 82 ? 5.551 -4.001 11.391 1.00 68.00 82 GLU A CA 1
ATOM 632 C C . GLU A 1 82 ? 4.098 -3.660 11.036 1.00 68.00 82 GLU A C 1
ATOM 634 O O . GLU A 1 82 ? 3.344 -3.200 11.894 1.00 68.00 82 GLU A O 1
ATOM 639 N N . GLN A 1 83 ? 3.656 -3.972 9.814 1.00 69.62 83 GLN A N 1
ATOM 640 C CA . GLN A 1 83 ? 2.256 -3.795 9.415 1.00 69.62 83 GLN A CA 1
ATOM 641 C C . GLN A 1 83 ? 1.304 -4.658 10.243 1.00 69.62 83 GLN A C 1
ATOM 643 O O . GLN A 1 83 ? 0.236 -4.201 10.651 1.00 69.62 83 GLN A O 1
ATOM 648 N N . LEU A 1 84 ? 1.685 -5.905 10.521 1.00 74.19 84 LEU A N 1
ATOM 649 C CA . LEU A 1 84 ? 0.886 -6.811 11.338 1.00 74.19 84 LEU A CA 1
ATOM 650 C C . LEU A 1 84 ? 0.801 -6.320 12.790 1.00 74.19 84 LEU A C 1
ATOM 652 O O . LEU A 1 84 ? -0.229 -6.500 13.440 1.00 74.19 84 LEU A O 1
ATOM 656 N N . ALA A 1 85 ? 1.865 -5.695 13.299 1.00 73.56 85 ALA A N 1
ATOM 657 C CA . ALA A 1 85 ? 1.884 -5.067 14.613 1.00 73.56 85 ALA A CA 1
ATOM 658 C C . ALA A 1 85 ? 0.976 -3.827 14.664 1.00 73.56 85 ALA A C 1
ATOM 660 O O . ALA A 1 85 ? 0.180 -3.712 15.596 1.00 73.56 85 ALA A O 1
ATOM 661 N N . GLU A 1 86 ? 1.024 -2.953 13.653 1.00 74.12 86 GLU A N 1
ATOM 662 C CA . GLU A 1 86 ? 0.134 -1.786 13.560 1.00 74.12 86 GLU A CA 1
ATOM 663 C C . GLU A 1 86 ? -1.338 -2.192 13.443 1.00 74.12 86 GLU A C 1
ATOM 665 O O . GLU A 1 86 ? -2.160 -1.698 14.208 1.00 74.12 86 GLU A O 1
ATOM 670 N N . ILE A 1 87 ? -1.678 -3.149 12.572 1.00 76.00 87 ILE A N 1
ATOM 671 C CA . ILE A 1 87 ? -3.059 -3.645 12.438 1.00 76.00 87 ILE A CA 1
ATOM 672 C C . ILE A 1 87 ? -3.562 -4.203 13.772 1.00 76.00 87 ILE A C 1
ATOM 674 O O . ILE A 1 87 ? -4.702 -3.959 14.162 1.00 76.00 87 ILE A O 1
ATOM 678 N N . LYS A 1 88 ? -2.717 -4.941 14.502 1.00 81.19 88 LYS A N 1
ATOM 679 C CA . LYS A 1 88 ? -3.067 -5.451 15.834 1.00 81.19 88 LYS A CA 1
ATOM 680 C C . LYS A 1 88 ? -3.278 -4.328 16.850 1.00 81.19 88 LYS A C 1
ATOM 682 O O . LYS A 1 88 ? -4.125 -4.486 17.727 1.00 81.19 88 LYS A O 1
ATOM 687 N N . ALA A 1 89 ? -2.521 -3.237 16.764 1.00 84.88 89 ALA A N 1
ATOM 688 C CA . ALA A 1 89 ? -2.685 -2.080 17.639 1.00 84.88 89 ALA A CA 1
ATOM 689 C C . ALA A 1 89 ? -3.989 -1.327 17.334 1.00 84.88 89 ALA A C 1
ATOM 691 O O . ALA A 1 89 ? -4.776 -1.084 18.249 1.00 84.88 89 ALA A O 1
ATOM 692 N N . ASP A 1 90 ? -4.265 -1.053 16.057 1.00 81.38 90 ASP A N 1
ATOM 693 C CA . ASP A 1 90 ? -5.501 -0.400 15.616 1.00 81.38 90 ASP A CA 1
ATOM 694 C C . ASP A 1 90 ? -6.734 -1.240 15.990 1.00 81.38 90 ASP A C 1
ATOM 696 O O . ASP A 1 90 ? -7.716 -0.713 16.511 1.00 81.38 90 ASP A O 1
ATOM 700 N N . LEU A 1 91 ? -6.665 -2.566 15.818 1.00 89.62 91 LEU A N 1
ATOM 701 C CA . LEU A 1 91 ? -7.743 -3.478 16.205 1.00 89.62 91 LEU A CA 1
ATOM 702 C C . LEU A 1 91 ? -8.008 -3.451 17.717 1.00 89.62 91 LEU A C 1
ATOM 704 O O . LEU A 1 91 ? -9.165 -3.440 18.129 1.00 89.62 91 LEU A O 1
ATOM 708 N N . ARG A 1 92 ? -6.958 -3.424 18.554 1.00 91.19 92 ARG A N 1
ATOM 709 C CA . ARG A 1 92 ? -7.129 -3.303 20.013 1.00 91.19 92 ARG A CA 1
ATOM 710 C C . ARG A 1 92 ? -7.840 -2.015 20.381 1.00 91.19 92 ARG A C 1
ATOM 712 O O . ARG A 1 92 ? -8.778 -2.063 21.165 1.00 91.19 92 ARG A O 1
ATOM 719 N N . LYS A 1 93 ? -7.444 -0.899 19.774 1.00 90.69 93 LYS A N 1
ATOM 720 C CA . LYS A 1 93 ? -8.069 0.396 20.033 1.00 90.69 93 LYS A CA 1
ATOM 721 C C . LYS A 1 93 ? -9.560 0.386 19.684 1.00 90.69 93 LYS A C 1
ATOM 723 O O . LYS A 1 93 ? -10.378 0.818 20.486 1.00 90.69 93 LYS A O 1
ATOM 728 N N . VAL A 1 94 ? -9.926 -0.181 18.532 1.00 91.81 94 VAL A N 1
ATOM 729 C CA . VAL A 1 94 ? -11.337 -0.329 18.135 1.00 91.81 94 VAL A CA 1
ATOM 730 C C . VAL A 1 94 ? -12.111 -1.215 19.118 1.00 91.81 94 VAL A C 1
ATOM 732 O O . VAL A 1 94 ? -13.253 -0.910 19.456 1.00 91.81 94 VAL A O 1
ATOM 735 N N . LEU A 1 95 ? -11.508 -2.306 19.601 1.00 91.19 95 LEU A N 1
ATOM 736 C CA . LEU A 1 95 ? -12.137 -3.181 20.596 1.00 91.19 95 LEU A CA 1
ATOM 737 C C . LEU A 1 95 ? -12.348 -2.469 21.941 1.00 91.19 95 LEU A C 1
ATOM 739 O O . LEU A 1 95 ? -13.411 -2.621 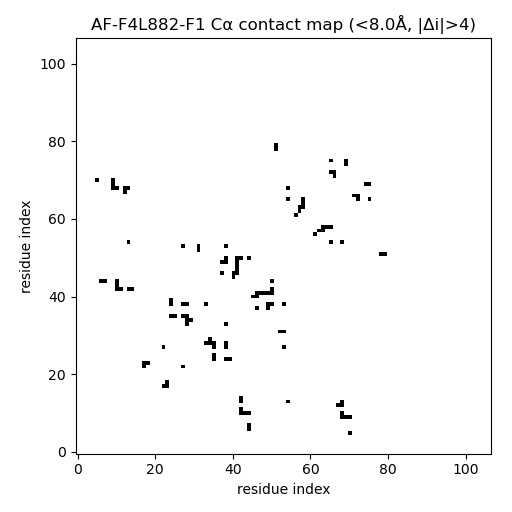22.539 1.00 91.19 95 LEU A O 1
ATOM 743 N N . GLU A 1 96 ? -11.381 -1.670 22.390 1.00 92.00 96 GLU A N 1
ATOM 744 C CA . GLU A 1 96 ? -11.489 -0.860 23.610 1.00 92.00 96 GLU A CA 1
ATOM 745 C C . GLU A 1 96 ? -12.596 0.200 23.492 1.00 92.00 96 GLU A C 1
ATOM 747 O O . GLU A 1 96 ? -13.418 0.340 24.400 1.00 92.00 96 GLU A O 1
ATOM 752 N N . GLU A 1 97 ? -12.673 0.899 22.355 1.00 93.06 97 GLU A N 1
ATOM 753 C CA . GLU A 1 97 ? -13.733 1.875 22.071 1.00 93.06 97 GLU A CA 1
ATOM 754 C C . GLU A 1 97 ? -15.122 1.212 22.055 1.00 93.06 97 GLU A C 1
ATOM 756 O O . GLU A 1 97 ? -16.071 1.734 22.645 1.00 93.06 97 GLU A O 1
ATOM 761 N N . LEU A 1 98 ? -15.246 0.022 21.456 1.00 92.06 98 LEU A N 1
ATOM 762 C CA . LEU A 1 98 ? -16.491 -0.754 21.457 1.00 92.06 98 LEU A CA 1
ATOM 763 C C . LEU A 1 98 ? -16.898 -1.220 22.860 1.00 92.06 98 LEU A C 1
ATOM 765 O O . LEU A 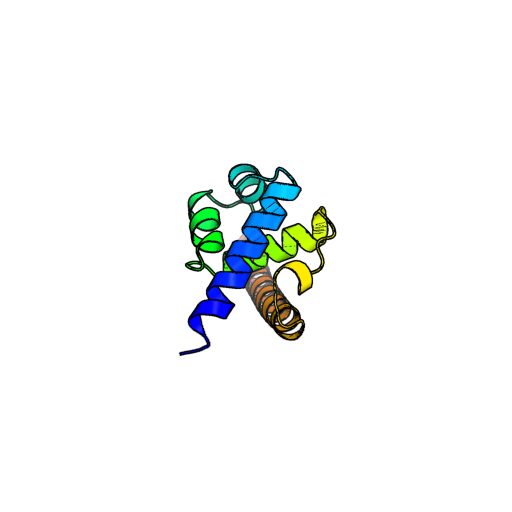1 98 ? -18.086 -1.199 23.192 1.00 92.06 98 LEU A O 1
ATOM 769 N N . GLU A 1 99 ? -15.947 -1.648 23.692 1.00 91.50 99 GLU A N 1
ATOM 770 C CA . GLU A 1 99 ? -16.236 -2.016 25.079 1.00 91.50 99 GLU A CA 1
ATOM 771 C C . GLU A 1 99 ? -16.696 -0.817 25.910 1.00 91.50 99 GLU A C 1
ATOM 773 O O . GLU A 1 99 ? -17.624 -0.964 26.712 1.00 91.50 99 GLU A O 1
ATOM 778 N N . ALA A 1 100 ? -16.083 0.353 25.717 1.00 90.56 100 ALA A N 1
ATOM 779 C CA . ALA A 1 100 ? -16.491 1.589 26.376 1.00 90.56 100 ALA A CA 1
ATOM 780 C C . ALA A 1 100 ? -17.935 1.964 26.002 1.00 90.56 100 ALA A C 1
ATOM 782 O O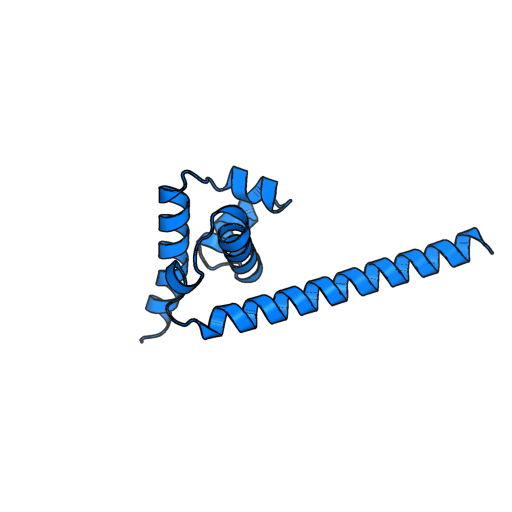 . ALA A 1 100 ? -18.784 2.091 26.885 1.00 90.56 100 ALA A O 1
ATOM 783 N N . LEU A 1 101 ? -18.249 1.990 24.704 1.00 90.06 101 LEU A N 1
ATOM 784 C CA . LEU A 1 101 ? -19.606 2.215 24.193 1.00 90.06 101 LEU A CA 1
ATOM 785 C C . LEU A 1 101 ? -20.619 1.207 24.751 1.00 90.06 101 LEU A C 1
ATOM 787 O O . LEU A 1 101 ? -21.724 1.567 25.152 1.00 90.06 101 LEU A O 1
ATOM 791 N N . ARG A 1 102 ? -20.253 -0.078 24.826 1.00 89.00 102 ARG A N 1
ATOM 792 C CA . ARG A 1 102 ? -21.145 -1.117 25.362 1.00 89.00 102 ARG A CA 1
ATOM 793 C C . ARG A 1 102 ? -21.441 -0.928 26.851 1.00 89.00 102 ARG A C 1
ATOM 795 O O . ARG A 1 102 ? -22.519 -1.326 27.295 1.00 89.00 102 ARG A O 1
ATOM 802 N N . LYS A 1 103 ? -20.500 -0.371 27.620 1.00 86.50 103 LYS A N 1
ATOM 803 C CA . LYS A 1 103 ? -20.702 -0.033 29.037 1.00 86.50 103 LYS A CA 1
ATOM 804 C C . LYS A 1 103 ? -21.617 1.178 29.193 1.00 86.50 103 LYS A C 1
ATOM 806 O O . LYS A 1 103 ? -22.490 1.130 30.047 1.00 86.50 103 LYS A O 1
ATOM 811 N N . GLU A 1 104 ? -21.483 2.190 28.339 1.00 82.75 104 GLU A N 1
ATOM 812 C CA . GLU A 1 104 ? -22.365 3.368 28.336 1.00 82.75 104 GLU A CA 1
ATOM 813 C C . GLU A 1 104 ? -23.814 3.023 27.966 1.00 82.75 104 GLU A C 1
ATOM 815 O O . GLU A 1 104 ? -24.740 3.536 28.578 1.00 82.75 104 GLU A O 1
ATOM 820 N N . VAL A 1 105 ? -24.033 2.109 27.013 1.00 81.06 105 VAL A N 1
ATOM 821 C CA . VAL A 1 105 ? -25.388 1.696 26.586 1.00 81.06 105 VAL A CA 1
ATOM 822 C C . VAL A 1 105 ? -26.087 0.777 27.603 1.00 81.06 105 VAL A C 1
ATOM 824 O O . VAL A 1 105 ? -27.307 0.628 27.570 1.00 81.06 105 VAL A O 1
ATOM 827 N N . ARG A 1 106 ? -25.331 0.112 28.485 1.00 70.06 106 ARG A N 1
ATOM 828 C CA . ARG A 1 106 ? -25.868 -0.780 29.533 1.00 70.06 106 ARG A CA 1
ATOM 829 C C . ARG A 1 106 ? -25.941 -0.133 30.919 1.00 70.06 106 ARG A C 1
ATOM 831 O O . ARG A 1 106 ? -26.434 -0.796 31.832 1.00 70.06 106 ARG A O 1
ATOM 838 N N . GLY A 1 107 ? -25.394 1.072 31.067 1.00 53.25 107 GLY A N 1
ATOM 839 C CA . GLY A 1 107 ? -25.433 1.874 32.289 1.00 53.25 107 GLY A CA 1
ATOM 840 C C . GLY A 1 107 ? -26.733 2.643 32.436 1.00 53.25 107 GLY A C 1
ATOM 841 O O . GLY A 1 107 ? -27.320 3.014 31.397 1.00 53.25 107 GLY A O 1
#

Nearest PDB structures (foldseek):
  2ef8-assembly1_B  TM=6.984E-01  e=3.694E-01  Peduovirus P2
  4ghj-assembly1_A  TM=6.673E-01  e=7.305E-01  Vibrio vulnificus CMCP6
  3qq6-assembly1_A  TM=6.638E-01  e=1.087E+00  Bacillus subtilis
  1zz9-assembly1_A-2  TM=6.653E-01  e=1.218E+00  Streptomyces wedmorensis

Sequence (107 aa):
MVDKNKAQDKYARAKAVLKSLNVDQYALADKLGIKQGPVSLALNGKNEKTFLRIVALLEKEYGIIPTDIFDDPQTVSQGLQEQLAEIKADLRKVLEELEALRKEVRG

Radius of gyration: 17.27 Å; Cα contacts (8 Å, |Δi|>4): 66; chains: 1; bounding box: 54×25×49 Å

Foldseek 3Di:
DPPPVQLLQLLVLLVVLCVVVVHDLVNLCVVVVHDSVLSVCLSRVNHVLSVLVSLVCCCPPVVDDCVSRHVDPVVNVVSVVVVVVVVVVVVVVVVVVVVVVVVVVVD

InterPro domains:
  IPR010982 Lambda repressor-like, DNA-binding domain superfamily [G3DSA:1.10.260.40] (2-103)
  IPR010982 Lambda repressor-like, DNA-binding domain superfamily [SSF47413] (15-67)